Protein AF-A0A268QUP8-F1 (afdb_monomer_lite)

Radius of gyration: 14.55 Å; chains: 1; bounding box: 29×18×45 Å

Sequence (71 aa):
TGITSMPFTYFMANDPYYYGIIPIIGETAASYNISMAEIARASVLGQPAHVLSPLYAAGYLLVGMIGIDYG

Secondary structure (DSSP, 8-state):
-HHHHHHHHHHS-HHIIIIIIHHHHHHHHHTTT--HHHHHHHHHTTHHHHHT-TT-HHHHHHHHHTT----

Foldseek 3Di:
DLVVLLVCLQVDPPCCCVVPVLVVVQVVCVVVVDHSVVSVVSNVNNVVSNLVHPPPVVNVVVCVVVVHDDD

pLDDT: mean 81.24, std 6.92, range [58.75, 94.31]

Organism: Shouchella clausii (NCBI:txid79880)

Structure (mmCIF, N/CA/C/O backbone):
data_AF-A0A268QUP8-F1
#
_entry.id   AF-A0A268QUP8-F1
#
loop_
_atom_site.group_PDB
_atom_site.id
_atom_site.type_symbol
_atom_site.label_atom_id
_atom_site.label_alt_id
_atom_site.label_comp_id
_atom_site.label_asym_id
_atom_site.label_entity_id
_atom_site.label_seq_id
_atom_site.pdbx_PDB_ins_code
_atom_site.Cartn_x
_atom_site.Cartn_y
_atom_site.Cartn_z
_atom_site.occupancy
_atom_site.B_iso_or_equiv
_atom_site.auth_seq_id
_atom_site.auth_comp_id
_atom_site.auth_asym_id
_atom_site.auth_atom_id
_atom_site.pdbx_PDB_model_num
ATOM 1 N N . THR A 1 1 ? -6.921 5.716 7.154 1.00 61.41 1 THR A N 1
ATOM 2 C CA . THR A 1 1 ? -5.866 4.974 6.429 1.00 61.41 1 THR A CA 1
ATOM 3 C C . THR A 1 1 ? -5.453 5.597 5.105 1.00 61.41 1 THR A C 1
ATOM 5 O O . THR A 1 1 ? -4.339 5.328 4.701 1.00 61.41 1 THR A O 1
ATOM 8 N N . GLY A 1 2 ? -6.237 6.470 4.453 1.00 58.75 2 GLY A N 1
ATOM 9 C CA . GLY A 1 2 ? -5.826 7.085 3.173 1.00 58.75 2 GLY A CA 1
ATOM 10 C C . GLY A 1 2 ? -4.458 7.784 3.198 1.00 58.75 2 GLY A C 1
ATOM 11 O O . GLY A 1 2 ? -3.605 7.501 2.364 1.00 58.75 2 GLY A O 1
ATOM 12 N N . ILE A 1 3 ? -4.180 8.600 4.220 1.00 63.31 3 ILE A N 1
ATOM 13 C CA . ILE A 1 3 ? -2.880 9.285 4.346 1.00 63.31 3 ILE A CA 1
ATOM 14 C C . ILE A 1 3 ? -1.733 8.304 4.621 1.00 63.31 3 ILE A C 1
ATOM 16 O O . ILE A 1 3 ? -0.645 8.485 4.094 1.00 63.31 3 ILE A O 1
ATOM 20 N N . THR A 1 4 ? -1.957 7.250 5.414 1.00 67.69 4 THR A N 1
ATOM 21 C CA . THR A 1 4 ? -0.915 6.254 5.713 1.00 67.69 4 THR A CA 1
ATOM 22 C C . THR A 1 4 ? -0.701 5.281 4.557 1.00 67.69 4 THR A C 1
ATOM 24 O O . THR A 1 4 ? 0.418 4.829 4.339 1.00 67.69 4 THR A O 1
ATOM 27 N N . SER A 1 5 ? -1.739 4.997 3.771 1.00 64.12 5 SER A N 1
ATOM 28 C CA . SER A 1 5 ? -1.659 4.105 2.615 1.00 64.12 5 SER A CA 1
ATOM 29 C C . SER A 1 5 ? -0.704 4.620 1.538 1.00 64.12 5 SER A C 1
ATOM 31 O O . SER A 1 5 ? 0.010 3.819 0.951 1.00 64.12 5 SER A O 1
ATOM 33 N N . MET A 1 6 ? -0.596 5.937 1.334 1.00 74.06 6 MET A N 1
ATOM 34 C CA . MET A 1 6 ? 0.299 6.520 0.326 1.00 74.06 6 MET A CA 1
ATOM 35 C C . MET A 1 6 ? 1.793 6.220 0.573 1.00 74.06 6 MET A C 1
ATOM 37 O O . MET A 1 6 ? 2.401 5.585 -0.284 1.00 74.06 6 MET A O 1
ATOM 41 N N . PRO A 1 7 ? 2.413 6.583 1.717 1.00 74.69 7 PRO A N 1
ATOM 42 C CA . PRO A 1 7 ? 3.815 6.259 1.970 1.00 74.69 7 PRO A CA 1
ATOM 43 C C . PRO A 1 7 ? 4.044 4.754 2.145 1.00 74.69 7 PRO A C 1
ATOM 45 O O . PRO A 1 7 ? 5.050 4.242 1.659 1.00 74.69 7 PRO A O 1
ATOM 48 N N . PHE A 1 8 ? 3.120 4.017 2.780 1.00 76.25 8 PHE A N 1
ATOM 49 C CA . PHE A 1 8 ? 3.299 2.572 2.951 1.00 76.25 8 PHE A CA 1
ATOM 50 C C . PHE A 1 8 ? 3.271 1.828 1.621 1.00 76.25 8 PHE A C 1
ATOM 52 O O . PHE A 1 8 ? 4.145 1.009 1.384 1.00 76.25 8 PHE A O 1
ATOM 59 N N . THR A 1 9 ? 2.327 2.128 0.731 1.00 69.50 9 THR A N 1
ATOM 60 C CA . THR A 1 9 ? 2.295 1.492 -0.595 1.00 69.50 9 THR A CA 1
ATOM 61 C C . THR A 1 9 ? 3.384 2.023 -1.530 1.00 69.50 9 THR A C 1
ATOM 63 O O . THR A 1 9 ? 3.729 1.352 -2.495 1.00 69.50 9 THR A O 1
ATOM 66 N N . TYR A 1 10 ? 3.982 3.185 -1.257 1.00 75.31 10 TYR A N 1
ATOM 67 C CA . TYR A 1 10 ? 5.135 3.662 -2.021 1.00 75.31 10 TYR A CA 1
ATOM 68 C C . TYR A 1 10 ? 6.427 2.910 -1.663 1.00 75.31 10 TYR A C 1
ATOM 70 O O . TYR A 1 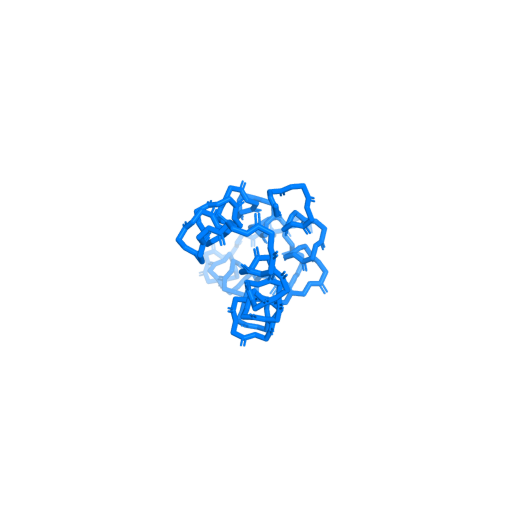10 ? 7.203 2.571 -2.552 1.00 75.31 10 TYR A O 1
ATOM 78 N N . PHE A 1 11 ? 6.652 2.611 -0.378 1.00 80.88 11 PHE A N 1
ATOM 79 C CA . PHE A 1 11 ? 7.855 1.910 0.106 1.00 80.88 11 PHE A CA 1
ATOM 80 C C . PHE A 1 11 ? 7.657 0.410 0.366 1.00 80.88 11 PHE A C 1
ATOM 82 O O . PHE A 1 11 ? 8.592 -0.272 0.783 1.00 80.88 11 PHE A O 1
ATOM 89 N N . MET A 1 12 ? 6.463 -0.124 0.119 1.00 77.06 12 MET A N 1
ATOM 90 C CA . MET A 1 12 ? 6.145 -1.536 0.296 1.00 77.06 12 MET A CA 1
ATOM 91 C C . MET A 1 12 ? 5.221 -2.018 -0.819 1.00 77.06 12 MET A C 1
ATOM 93 O O . MET A 1 12 ? 4.386 -1.270 -1.326 1.00 77.06 12 MET A O 1
ATOM 97 N N . ALA A 1 13 ? 5.347 -3.294 -1.183 1.00 78.88 13 ALA A N 1
ATOM 98 C CA . ALA A 1 13 ? 4.443 -3.920 -2.137 1.00 78.88 13 ALA A CA 1
ATOM 99 C C . ALA A 1 13 ? 2.979 -3.879 -1.653 1.00 78.88 13 ALA A C 1
ATOM 101 O O . ALA A 1 13 ? 2.689 -3.766 -0.456 1.00 78.88 13 ALA A O 1
ATOM 102 N N . ASN A 1 14 ? 2.053 -4.003 -2.604 1.00 78.25 14 ASN A N 1
ATOM 103 C CA . ASN A 1 14 ? 0.616 -3.972 -2.345 1.00 78.25 14 ASN A CA 1
ATOM 104 C C . ASN A 1 14 ? 0.178 -5.114 -1.412 1.00 78.25 14 ASN A C 1
ATOM 106 O O . ASN A 1 14 ? -0.511 -4.882 -0.419 1.00 78.25 14 ASN A O 1
ATOM 110 N N . ASP A 1 15 ? 0.644 -6.332 -1.688 1.00 82.31 15 ASP A N 1
ATOM 111 C CA . ASP A 1 15 ? 0.181 -7.533 -0.990 1.00 82.31 15 ASP A CA 1
ATOM 112 C C . ASP A 1 15 ? 0.516 -7.518 0.514 1.00 82.31 15 ASP A C 1
ATOM 114 O O . ASP A 1 15 ? -0.393 -7.729 1.323 1.00 82.31 15 ASP A O 1
ATOM 118 N N . PRO A 1 16 ? 1.750 -7.181 0.952 1.00 82.75 16 PRO A N 1
ATOM 119 C CA . PRO A 1 16 ? 2.050 -7.025 2.376 1.00 82.75 16 PRO A CA 1
ATOM 120 C C . PRO A 1 16 ? 1.210 -5.943 3.069 1.00 82.75 16 PRO A C 1
ATOM 122 O O . PRO A 1 16 ? 0.878 -6.077 4.248 1.00 82.75 16 PRO A O 1
ATOM 125 N N . TYR A 1 17 ? 0.838 -4.872 2.361 1.00 83.50 17 TYR A N 1
ATOM 126 C CA . TYR A 1 17 ? 0.014 -3.809 2.934 1.00 83.50 17 TYR A CA 1
ATOM 127 C C . TYR A 1 17 ? -1.423 -4.284 3.189 1.00 83.50 17 TYR A C 1
ATOM 129 O O . TYR A 1 17 ? -1.927 -4.151 4.307 1.00 83.50 17 TYR A O 1
ATOM 137 N N . TYR A 1 18 ? -2.072 -4.875 2.184 1.00 85.12 18 TYR A N 1
ATOM 138 C CA . TYR A 1 18 ? -3.478 -5.281 2.283 1.00 85.12 18 TYR A CA 1
ATOM 139 C C . TYR A 1 18 ? -3.698 -6.551 3.103 1.00 85.12 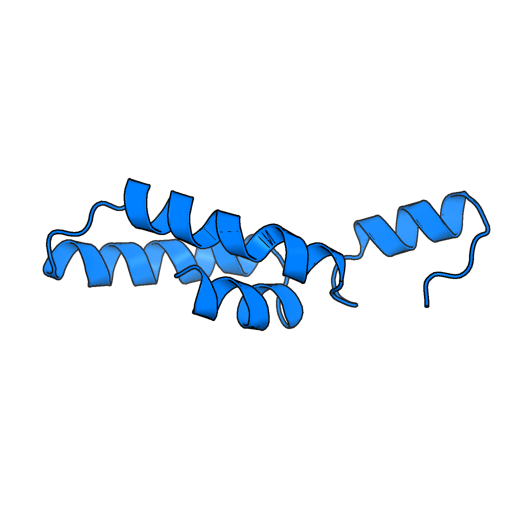18 TYR A C 1
ATOM 141 O O . TYR A 1 18 ? -4.717 -6.649 3.783 1.00 85.12 18 TYR A O 1
ATOM 149 N N . TYR A 1 19 ? -2.762 -7.502 3.075 1.00 85.25 19 TYR A N 1
ATOM 150 C CA . TYR A 1 19 ? -2.910 -8.767 3.801 1.00 85.25 19 TYR A CA 1
ATOM 151 C C . TYR A 1 19 ? -2.179 -8.792 5.143 1.00 85.25 19 TYR A C 1
ATOM 153 O O . TYR A 1 19 ? -2.564 -9.553 6.024 1.00 85.25 19 TYR A O 1
ATOM 161 N N . GLY A 1 20 ? -1.151 -7.961 5.321 1.00 85.69 20 GLY A N 1
ATOM 162 C CA . GLY A 1 20 ? -0.426 -7.848 6.586 1.00 85.69 20 GLY A CA 1
ATOM 163 C C . GLY A 1 20 ? -0.929 -6.690 7.442 1.00 85.69 20 GLY A C 1
ATOM 164 O O . GLY A 1 20 ? -1.385 -6.889 8.565 1.00 85.69 20 GLY A O 1
ATOM 165 N N . ILE A 1 21 ? -0.860 -5.465 6.916 1.00 85.19 21 ILE A N 1
ATOM 166 C CA . ILE A 1 21 ? -1.068 -4.246 7.716 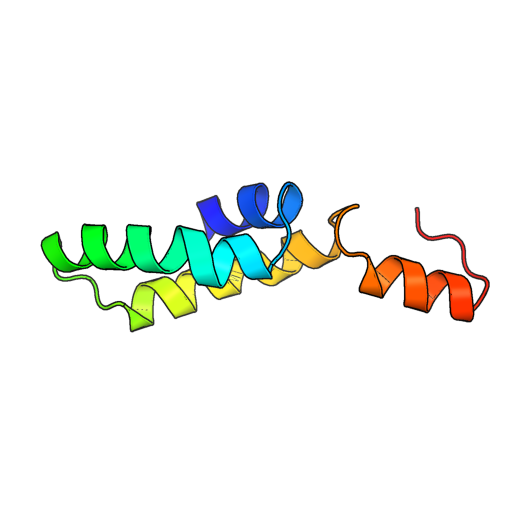1.00 85.19 21 ILE A CA 1
ATOM 167 C C . ILE A 1 21 ? -2.553 -3.927 7.930 1.00 85.19 21 ILE A C 1
ATOM 169 O O . ILE A 1 21 ? -2.959 -3.611 9.050 1.00 85.19 21 ILE A O 1
ATOM 173 N N . ILE A 1 22 ? -3.377 -3.990 6.880 1.00 86.31 22 ILE A N 1
ATOM 174 C CA . ILE A 1 22 ? -4.797 -3.612 6.969 1.00 86.31 22 ILE A CA 1
ATOM 175 C C . ILE A 1 22 ? -5.586 -4.439 7.999 1.00 86.31 22 ILE A C 1
ATOM 177 O O . ILE A 1 22 ? -6.324 -3.813 8.762 1.00 86.31 22 ILE A O 1
ATOM 181 N N . PRO A 1 23 ? -5.430 -5.775 8.104 1.00 85.12 23 PRO A N 1
ATOM 182 C CA . PRO A 1 23 ? -6.101 -6.576 9.129 1.00 85.12 23 PRO A CA 1
ATOM 183 C C . PRO A 1 23 ? -5.773 -6.123 10.555 1.00 85.12 23 PRO A C 1
ATOM 185 O O . PRO A 1 23 ? -6.684 -5.941 11.357 1.00 85.12 23 PRO A O 1
ATOM 188 N N . ILE A 1 24 ? -4.498 -5.828 10.838 1.00 87.75 24 ILE A N 1
ATOM 189 C CA . ILE A 1 24 ? -4.034 -5.362 12.156 1.00 87.75 24 ILE A CA 1
ATOM 190 C C . ILE A 1 24 ? -4.643 -3.993 12.502 1.00 87.75 24 ILE A C 1
ATOM 192 O O . ILE A 1 24 ? -5.122 -3.767 13.619 1.00 87.75 24 ILE A O 1
ATOM 196 N N . ILE A 1 25 ? -4.663 -3.067 11.535 1.00 84.31 25 ILE A N 1
ATOM 197 C CA . ILE A 1 25 ? -5.294 -1.750 11.716 1.00 84.31 25 ILE A CA 1
ATOM 198 C C . ILE A 1 25 ? -6.807 -1.901 11.917 1.00 84.31 25 ILE A C 1
ATOM 200 O O . ILE A 1 25 ? -7.387 -1.203 12.746 1.00 84.31 25 ILE A O 1
ATOM 204 N N . GLY A 1 26 ? -7.447 -2.804 11.174 1.00 84.56 26 GLY A N 1
ATOM 205 C CA . GLY A 1 26 ? -8.876 -3.071 11.282 1.00 84.56 26 GLY A CA 1
ATOM 206 C C . GLY A 1 26 ? -9.289 -3.647 12.632 1.00 84.56 26 GLY A C 1
ATOM 207 O O . GLY A 1 26 ? -10.262 -3.176 13.212 1.00 84.56 26 GLY A O 1
ATOM 208 N N . GLU A 1 27 ? -8.518 -4.588 13.171 1.00 85.62 27 GLU A N 1
ATOM 209 C CA . GLU A 1 27 ? -8.749 -5.159 14.503 1.00 85.62 27 GLU A CA 1
ATOM 210 C C . GLU A 1 27 ? -8.585 -4.104 15.609 1.00 85.62 27 GLU A C 1
ATOM 212 O O . GLU A 1 27 ? -9.419 -3.986 16.508 1.00 85.62 27 GLU A O 1
ATOM 217 N N . THR A 1 28 ? -7.578 -3.235 15.481 1.00 85.19 28 THR A N 1
ATOM 218 C CA . THR A 1 28 ? -7.391 -2.097 16.396 1.00 85.19 28 THR A CA 1
ATOM 219 C C . THR A 1 28 ? -8.568 -1.121 16.320 1.00 85.19 28 THR A C 1
ATOM 221 O O . THR A 1 28 ? -9.066 -0.647 17.338 1.00 85.19 28 THR A O 1
ATOM 224 N N . ALA A 1 29 ? -9.052 -0.828 15.116 1.00 81.44 29 ALA A N 1
ATOM 225 C CA . ALA A 1 29 ? -10.125 0.132 14.895 1.00 81.44 29 ALA A CA 1
ATOM 226 C C . ALA A 1 29 ? -11.527 -0.399 15.227 1.00 81.44 29 ALA A C 1
ATOM 228 O O . ALA A 1 29 ? -12.418 0.400 15.528 1.00 81.44 29 ALA A O 1
ATOM 229 N N . ALA A 1 30 ? -11.712 -1.721 15.254 1.00 84.00 30 ALA A N 1
ATOM 230 C CA . ALA A 1 30 ? -12.924 -2.344 15.778 1.00 84.00 30 ALA A CA 1
ATOM 231 C C . ALA A 1 30 ? -13.164 -1.942 17.246 1.00 84.00 30 ALA A C 1
ATOM 233 O O . ALA A 1 30 ? -14.304 -1.701 17.640 1.00 84.00 30 ALA A O 1
ATOM 234 N N . SER A 1 31 ? -12.089 -1.736 18.019 1.00 86.00 31 SER A N 1
ATOM 235 C CA . SER A 1 31 ? -12.153 -1.204 19.393 1.00 86.00 31 SER A CA 1
ATOM 236 C C . SER A 1 31 ? -12.688 0.236 19.466 1.00 86.00 31 SER A C 1
ATOM 238 O O . SER A 1 31 ? -13.139 0.679 20.518 1.00 86.00 31 SER A O 1
ATOM 240 N N . TYR A 1 32 ? -12.667 0.964 18.347 1.00 84.25 32 TYR A N 1
ATOM 241 C CA . TYR A 1 32 ? -13.168 2.334 18.207 1.00 84.25 32 TYR A CA 1
ATOM 242 C C . TYR A 1 32 ? -14.513 2.408 17.461 1.00 84.25 32 TYR A C 1
ATOM 244 O O . TYR A 1 32 ? -14.919 3.493 17.050 1.00 84.25 32 TYR A O 1
ATOM 252 N N . ASN A 1 33 ? -15.219 1.280 17.289 1.00 86.31 33 ASN A N 1
ATOM 253 C CA . ASN A 1 33 ? -16.471 1.167 16.522 1.00 86.31 33 ASN A CA 1
ATOM 254 C C . ASN A 1 33 ? -16.353 1.555 15.035 1.00 86.31 33 ASN A C 1
ATOM 256 O O . ASN A 1 33 ? -17.351 1.897 14.402 1.00 86.31 33 ASN A O 1
ATOM 260 N N . ILE A 1 34 ? -15.152 1.496 14.459 1.00 84.56 34 ILE A N 1
ATOM 261 C CA . ILE A 1 34 ? -14.947 1.727 13.026 1.00 84.56 34 ILE A CA 1
ATOM 262 C C . ILE A 1 34 ? -15.053 0.386 12.306 1.00 84.56 34 ILE A C 1
ATOM 264 O O . ILE A 1 34 ? -14.412 -0.592 12.698 1.00 84.56 34 ILE A O 1
A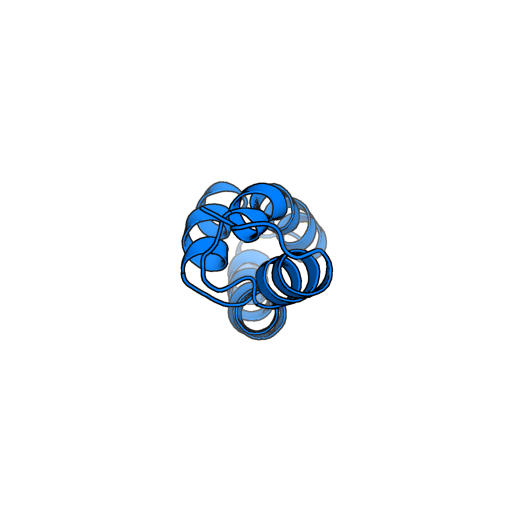TOM 268 N N . SER A 1 35 ? -15.841 0.327 11.233 1.00 86.88 35 SER A N 1
ATOM 269 C CA . SER A 1 35 ? -15.995 -0.918 10.484 1.00 86.88 35 SER A CA 1
ATOM 270 C C . SER A 1 35 ? -14.747 -1.242 9.654 1.00 86.88 35 SER A C 1
ATOM 272 O O . SER A 1 35 ? -14.119 -0.369 9.045 1.00 86.88 35 SER A O 1
ATOM 274 N N . MET A 1 36 ? -14.432 -2.536 9.533 1.00 82.81 36 MET A N 1
ATOM 275 C CA . MET A 1 36 ? -13.372 -3.033 8.642 1.00 82.81 36 MET A CA 1
ATOM 276 C C . MET A 1 36 ? -13.557 -2.529 7.197 1.00 82.81 36 MET A C 1
ATOM 278 O O . MET A 1 36 ? -12.595 -2.189 6.508 1.00 82.81 36 MET A O 1
ATOM 282 N N . ALA A 1 37 ? -14.812 -2.432 6.745 1.00 85.19 37 ALA A N 1
ATOM 283 C CA . ALA A 1 37 ? -15.167 -1.979 5.404 1.00 85.19 37 ALA A CA 1
ATOM 284 C C . ALA A 1 37 ? -14.841 -0.494 5.159 1.00 85.19 37 ALA A C 1
ATOM 286 O O . ALA A 1 37 ? -14.520 -0.107 4.033 1.00 85.19 37 ALA A O 1
ATOM 287 N N . GLU A 1 38 ? -14.923 0.365 6.176 1.00 84.19 38 GLU A N 1
ATOM 288 C CA . GLU A 1 38 ? -14.497 1.768 6.064 1.00 84.19 38 GLU A CA 1
ATOM 289 C C . GLU A 1 38 ? -12.978 1.887 5.957 1.00 84.19 38 GLU A C 1
ATOM 291 O O . GLU A 1 38 ? -12.480 2.662 5.140 1.00 84.19 38 GLU A O 1
ATOM 296 N N . ILE A 1 39 ? -12.236 1.067 6.701 1.00 84.69 39 ILE A N 1
ATOM 297 C CA . ILE A 1 39 ? -10.768 1.047 6.648 1.00 84.69 39 ILE A CA 1
ATOM 298 C C . ILE A 1 39 ? -10.257 0.538 5.310 1.00 84.69 39 ILE A C 1
ATOM 300 O O . ILE A 1 39 ? -9.355 1.157 4.736 1.00 84.69 39 ILE A O 1
ATOM 304 N N . ALA A 1 40 ? -10.861 -0.536 4.798 1.00 82.81 40 ALA A N 1
ATOM 305 C CA . ALA A 1 40 ? -10.550 -1.076 3.484 1.00 82.81 40 ALA A CA 1
ATOM 306 C C . ALA A 1 40 ? -10.778 -0.014 2.398 1.00 82.81 40 ALA A C 1
ATOM 308 O O . ALA A 1 40 ? -9.856 0.309 1.650 1.00 82.81 40 ALA A O 1
ATOM 309 N N . ARG A 1 41 ? -11.951 0.632 2.372 1.00 84.31 41 ARG A N 1
ATOM 310 C CA . ARG A 1 41 ? -12.249 1.701 1.401 1.00 84.31 41 ARG A CA 1
ATOM 311 C C . ARG A 1 41 ? -11.287 2.880 1.513 1.00 84.31 41 ARG A C 1
ATOM 313 O O . ARG A 1 41 ? -10.763 3.338 0.503 1.00 84.31 41 ARG A O 1
ATOM 320 N N . ALA A 1 42 ? -11.001 3.334 2.731 1.00 82.94 42 ALA A N 1
ATOM 321 C CA . ALA A 1 42 ? -10.064 4.427 2.949 1.00 82.94 42 ALA A CA 1
ATOM 322 C C . ALA A 1 42 ? -8.624 4.067 2.541 1.00 82.94 42 ALA A C 1
ATOM 324 O O . ALA A 1 42 ? -7.873 4.961 2.166 1.00 82.94 42 ALA A O 1
ATOM 325 N N . SER A 1 43 ? -8.233 2.791 2.597 1.00 80.81 43 SER A N 1
ATOM 326 C CA . SER A 1 43 ? -6.900 2.333 2.182 1.00 80.81 43 SER A CA 1
ATOM 327 C C . SER A 1 43 ? -6.715 2.273 0.663 1.00 80.81 43 SER A C 1
ATOM 329 O O . SER A 1 43 ? -5.627 2.554 0.168 1.00 80.81 43 SER A O 1
ATOM 331 N N . VAL A 1 44 ? -7.796 2.018 -0.083 1.00 81.44 44 VAL A N 1
ATOM 332 C CA . VAL A 1 44 ? -7.783 2.028 -1.555 1.00 81.44 44 VAL A CA 1
ATOM 333 C C . VAL A 1 44 ? -7.529 3.433 -2.104 1.00 81.44 44 VAL A C 1
ATOM 335 O O . VAL A 1 44 ? -6.940 3.574 -3.168 1.00 81.44 44 VAL A O 1
ATOM 338 N N . LEU A 1 45 ? -7.881 4.491 -1.369 1.00 81.38 45 LEU A N 1
ATOM 339 C CA . LEU A 1 45 ? -7.636 5.872 -1.805 1.00 81.38 45 LEU A CA 1
ATOM 340 C C . LEU A 1 45 ? -6.140 6.213 -1.971 1.00 81.38 45 LEU A C 1
ATOM 342 O O . LEU A 1 45 ? -5.824 7.185 -2.652 1.00 81.38 45 LEU A O 1
ATOM 346 N N . GLY A 1 46 ? -5.220 5.432 -1.392 1.00 74.88 46 GLY A N 1
ATOM 347 C CA . GLY A 1 46 ? -3.774 5.598 -1.590 1.00 74.88 46 GLY A CA 1
ATOM 348 C C . GLY A 1 46 ? -3.182 4.849 -2.781 1.00 74.88 46 GLY A C 1
ATOM 349 O O . GLY A 1 46 ? -2.017 5.077 -3.093 1.00 74.88 46 GLY A O 1
ATOM 350 N N . GLN A 1 47 ? -3.953 3.998 -3.471 1.00 77.50 47 GLN A N 1
ATOM 351 C CA . GLN A 1 47 ? -3.488 3.235 -4.642 1.00 77.50 47 GLN A CA 1
ATOM 352 C C . GLN A 1 47 ? -2.795 4.079 -5.724 1.00 77.50 47 GLN A C 1
ATOM 354 O O . GLN A 1 47 ? -1.763 3.638 -6.224 1.00 77.50 47 GLN A O 1
ATOM 359 N N . PRO A 1 48 ? -3.263 5.296 -6.069 1.00 79.12 48 PRO A N 1
ATOM 360 C CA . PRO A 1 48 ? -2.587 6.106 -7.081 1.00 79.12 48 PRO A CA 1
ATOM 361 C C . PRO A 1 48 ? -1.112 6.395 -6.756 1.00 79.12 48 PRO A C 1
ATOM 363 O O . PRO A 1 48 ? -0.296 6.476 -7.668 1.00 79.12 48 PRO A O 1
ATOM 366 N N . ALA A 1 49 ? -0.746 6.492 -5.471 1.00 77.00 49 ALA A N 1
ATOM 367 C CA . ALA A 1 49 ? 0.645 6.683 -5.058 1.00 77.00 49 ALA A CA 1
ATOM 368 C C . ALA A 1 49 ? 1.497 5.413 -5.241 1.00 77.00 49 ALA A C 1
ATOM 370 O O . ALA A 1 49 ? 2.690 5.515 -5.506 1.00 77.00 49 ALA A O 1
ATOM 371 N N . HIS A 1 50 ? 0.894 4.222 -5.158 1.00 83.25 50 HIS A N 1
ATOM 372 C CA . HIS A 1 50 ? 1.584 2.949 -5.384 1.00 83.25 50 HIS A CA 1
ATOM 373 C C . HIS A 1 50 ? 2.073 2.796 -6.828 1.00 83.25 50 HIS A C 1
ATOM 375 O O . HIS A 1 50 ? 3.158 2.274 -7.051 1.00 83.25 50 HIS A O 1
ATOM 381 N N . VAL A 1 51 ? 1.306 3.276 -7.811 1.00 78.75 51 VAL A N 1
ATOM 382 C CA . VAL A 1 51 ? 1.670 3.187 -9.241 1.00 78.75 51 VAL A CA 1
ATOM 383 C C . VAL A 1 51 ? 2.941 3.985 -9.561 1.00 78.75 51 VAL A C 1
ATOM 385 O O . VAL A 1 51 ? 3.654 3.668 -10.509 1.00 78.75 51 VAL A O 1
ATOM 388 N N . LEU A 1 52 ? 3.247 4.996 -8.746 1.00 79.25 52 LEU A N 1
ATOM 389 C CA . LEU A 1 52 ? 4.470 5.794 -8.840 1.00 79.25 52 LEU A CA 1
ATOM 390 C C . LEU A 1 52 ? 5.662 5.148 -8.111 1.00 79.25 52 LEU A C 1
ATOM 392 O O . LEU A 1 52 ? 6.761 5.694 -8.142 1.00 79.25 52 LEU A O 1
ATOM 396 N N . SER A 1 53 ? 5.458 4.023 -7.422 1.00 83.44 53 SER A N 1
ATOM 397 C CA . SER A 1 53 ? 6.499 3.359 -6.641 1.00 83.44 53 SER A CA 1
ATOM 398 C C . SER A 1 53 ? 7.518 2.646 -7.535 1.00 83.44 53 SER A C 1
ATOM 400 O O . SER A 1 53 ? 7.118 1.896 -8.431 1.00 83.44 53 SER A O 1
ATOM 402 N N . PRO A 1 54 ? 8.826 2.716 -7.212 1.00 79.56 54 PRO A N 1
ATOM 403 C CA . PRO A 1 54 ? 9.834 1.862 -7.843 1.00 79.56 54 PRO A CA 1
ATOM 404 C C . PRO A 1 54 ? 9.617 0.364 -7.550 1.00 79.56 54 PRO A C 1
ATOM 406 O O . PRO A 1 54 ? 10.193 -0.496 -8.209 1.00 79.56 54 PRO A O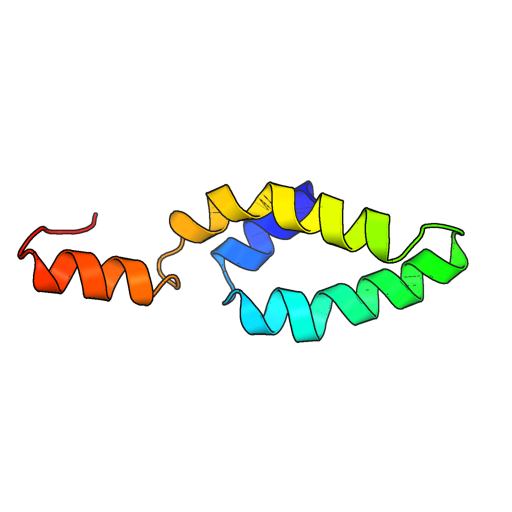 1
ATOM 409 N N . LEU A 1 55 ? 8.778 0.027 -6.564 1.00 81.75 55 LEU A N 1
ATOM 410 C CA . LEU A 1 55 ? 8.441 -1.346 -6.181 1.00 81.75 55 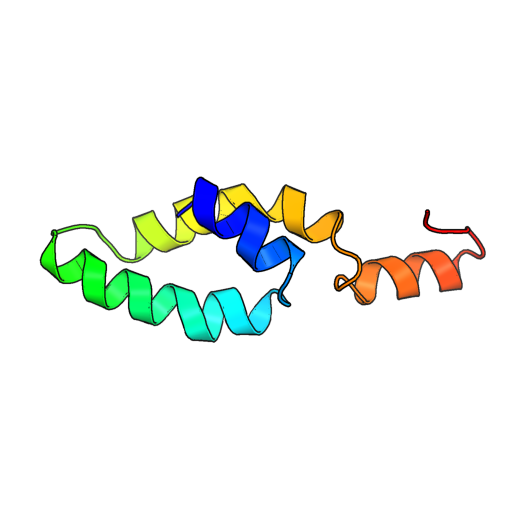LEU A CA 1
ATOM 411 C C . LEU A 1 55 ? 7.244 -1.904 -6.968 1.00 81.75 55 LEU A C 1
ATOM 413 O O . LEU A 1 55 ? 6.859 -3.059 -6.768 1.00 81.75 55 LEU A O 1
ATOM 417 N N . TYR A 1 56 ? 6.657 -1.119 -7.876 1.00 84.69 56 TYR A N 1
ATOM 418 C CA . TYR A 1 56 ? 5.599 -1.574 -8.774 1.00 84.69 56 TYR A CA 1
ATOM 419 C C . TYR A 1 56 ? 6.183 -2.330 -9.983 1.00 84.69 56 TYR A C 1
ATOM 421 O O . TYR A 1 56 ? 6.196 -1.851 -11.117 1.00 84.69 56 TYR A O 1
ATOM 429 N N . ALA A 1 57 ? 6.667 -3.553 -9.740 1.00 83.62 57 ALA A N 1
ATOM 430 C CA . ALA A 1 57 ? 7.375 -4.369 -10.735 1.00 83.62 57 ALA A CA 1
ATOM 431 C C . ALA A 1 57 ? 6.581 -4.614 -12.034 1.00 83.62 57 ALA A C 1
ATOM 433 O O . ALA A 1 57 ? 7.163 -4.661 -13.116 1.00 83.62 57 ALA A O 1
ATOM 434 N N . ALA A 1 58 ? 5.252 -4.739 -11.946 1.00 85.31 58 ALA A N 1
ATOM 435 C CA . ALA A 1 58 ? 4.399 -4.940 -13.117 1.00 85.31 58 ALA A CA 1
ATOM 436 C C . ALA A 1 58 ? 4.441 -3.748 -14.093 1.00 85.31 58 ALA A C 1
ATOM 438 O O . ALA A 1 58 ? 4.396 -3.960 -15.304 1.00 85.31 58 ALA A O 1
ATOM 439 N N . GLY A 1 59 ? 4.582 -2.515 -13.587 1.00 83.56 59 GLY A N 1
ATOM 440 C CA . GLY A 1 59 ? 4.722 -1.317 -14.418 1.00 83.56 59 GLY A CA 1
ATOM 441 C C . GLY A 1 59 ? 6.031 -1.316 -15.201 1.00 83.56 59 GLY A C 1
ATOM 442 O O . GLY A 1 59 ? 6.018 -1.164 -16.420 1.00 83.56 59 GLY A O 1
ATOM 443 N N . TYR A 1 60 ? 7.147 -1.595 -14.525 1.00 84.62 60 TYR A N 1
ATOM 444 C CA . TYR A 1 60 ? 8.457 -1.707 -15.174 1.00 84.62 60 TYR A CA 1
ATOM 445 C C . TYR A 1 60 ? 8.513 -2.841 -16.199 1.00 84.62 60 TYR A C 1
ATOM 447 O O . TYR A 1 60 ? 9.070 -2.661 -17.280 1.00 84.62 60 TYR A O 1
ATOM 455 N N . LEU A 1 61 ? 7.903 -3.994 -15.901 1.00 87.31 61 LEU A N 1
ATOM 456 C CA . LEU A 1 61 ? 7.825 -5.106 -16.848 1.00 87.31 61 LEU A CA 1
ATOM 457 C C . LEU A 1 61 ? 7.063 -4.706 -18.117 1.00 87.31 61 LEU A C 1
ATOM 459 O O . LEU A 1 61 ? 7.558 -4.931 -19.220 1.00 87.31 61 LEU A O 1
ATOM 463 N N . LEU A 1 62 ? 5.887 -4.088 -17.969 1.00 88.25 62 LEU A N 1
ATOM 464 C CA . LEU A 1 62 ? 5.087 -3.623 -19.103 1.00 88.25 62 LEU A CA 1
ATOM 465 C C . LEU A 1 62 ? 5.866 -2.619 -19.961 1.00 88.25 62 LEU A C 1
ATOM 467 O O . LEU A 1 62 ? 5.861 -2.727 -21.185 1.00 88.25 62 LEU A O 1
ATOM 471 N N . VAL A 1 63 ? 6.547 -1.669 -19.322 1.00 88.50 63 VAL A N 1
ATOM 472 C CA . VAL A 1 63 ? 7.295 -0.608 -20.007 1.00 88.50 63 VAL A CA 1
ATOM 473 C C . VAL A 1 63 ? 8.533 -1.164 -20.726 1.00 88.50 63 VAL A C 1
ATOM 475 O O . VAL A 1 63 ? 8.785 -0.822 -21.883 1.00 88.50 63 VAL A O 1
ATOM 478 N N . GLY A 1 64 ? 9.221 -2.130 -20.112 1.00 87.00 64 GLY A N 1
ATOM 479 C CA . GLY A 1 64 ? 10.297 -2.881 -20.759 1.00 87.00 64 GLY A CA 1
ATOM 480 C C . GLY A 1 64 ? 9.824 -3.693 -21.971 1.00 87.00 64 GLY A C 1
ATOM 481 O O . GLY A 1 64 ? 10.522 -3.743 -22.982 1.00 87.00 64 GLY A O 1
ATOM 482 N N . MET A 1 65 ? 8.619 -4.276 -21.928 1.00 92.81 65 MET A N 1
ATOM 483 C CA . MET A 1 65 ? 8.042 -5.016 -23.064 1.00 92.81 65 MET A CA 1
ATOM 484 C C . MET A 1 65 ? 7.717 -4.123 -24.270 1.00 92.81 65 MET A C 1
ATOM 486 O O . MET A 1 65 ? 7.757 -4.599 -25.404 1.00 92.81 65 MET A O 1
ATOM 490 N N . ILE A 1 66 ? 7.401 -2.846 -24.041 1.00 94.31 66 ILE A N 1
ATOM 491 C CA . ILE A 1 66 ? 7.125 -1.860 -25.101 1.00 94.31 66 ILE A CA 1
ATOM 492 C C . ILE A 1 66 ? 8.370 -1.054 -25.510 1.00 94.31 66 ILE A C 1
ATOM 494 O O . ILE A 1 66 ? 8.274 -0.202 -26.390 1.00 94.31 66 ILE A O 1
ATOM 498 N N . GLY A 1 67 ? 9.533 -1.330 -24.906 1.00 89.44 67 GLY A N 1
ATOM 499 C CA . GLY A 1 67 ? 10.806 -0.679 -25.233 1.00 89.44 67 GLY A CA 1
ATOM 500 C C . GLY A 1 67 ? 10.865 0.806 -24.865 1.00 89.44 67 GLY A C 1
ATOM 501 O O . GLY A 1 67 ? 11.621 1.554 -25.482 1.00 89.44 67 GLY A O 1
ATOM 502 N N . ILE A 1 68 ? 10.049 1.240 -23.903 1.00 90.12 68 ILE A N 1
ATOM 503 C CA . ILE A 1 68 ? 10.044 2.615 -23.390 1.00 90.12 68 ILE A CA 1
ATOM 504 C C . ILE A 1 68 ? 10.882 2.650 -22.104 1.00 90.12 68 ILE A C 1
ATOM 506 O O . ILE A 1 68 ? 10.965 1.652 -21.394 1.00 90.12 68 ILE A O 1
ATOM 510 N N . ASP A 1 69 ? 11.521 3.784 -21.813 1.00 79.38 69 ASP A N 1
ATOM 511 C CA . ASP A 1 69 ? 12.236 3.995 -20.552 1.00 79.38 69 ASP A CA 1
ATOM 512 C C . ASP A 1 69 ? 11.278 4.566 -19.494 1.00 79.38 69 ASP A C 1
ATOM 514 O O . ASP A 1 69 ? 10.550 5.528 -19.766 1.00 79.38 69 ASP A O 1
ATOM 518 N N . TYR A 1 70 ? 11.234 3.954 -18.310 1.00 73.62 70 TYR A N 1
ATOM 519 C CA . TYR A 1 70 ? 10.317 4.343 -17.235 1.00 73.62 70 TYR A CA 1
ATOM 520 C C . TYR A 1 70 ? 11.060 5.095 -16.139 1.00 73.62 70 TYR A C 1
ATOM 522 O O . TYR A 1 70 ? 11.309 4.523 -15.083 1.00 73.62 70 TYR A O 1
ATOM 530 N N . GLY A 1 71 ? 11.347 6.373 -16.404 1.00 68.25 71 GLY A N 1
ATOM 531 C CA . GLY A 1 71 ? 11.766 7.354 -15.394 1.00 68.25 71 GLY A CA 1
ATOM 532 C C . GLY A 1 71 ? 13.113 7.089 -14.736 1.00 68.25 71 GLY A C 1
ATOM 533 O O . GLY A 1 71 ? 13.187 6.196 -13.866 1.00 68.25 71 GLY A O 1
#